Protein AF-A0A938X0M6-F1 (afdb_monomer_lite)

Sequence (120 aa):
MTSGDFQKNSKKIFGYAYTDPAMLPQREIFTHATTVYCYRLGTGAVKAKCTLATAKYGGTRGNSITIVVAANVDNEDAWDVSTVVDGVSAETQTVETAADLVSNDWVDFITTATLEATAG

pLDDT: mean 86.03, std 6.72, range [42.47, 93.19]

Radius of gyration: 16.83 Å; chains: 1; bounding box: 38×21×48 Å

InterPro domains:
  IPR035326 Phage tail sheath protein-like, beta-san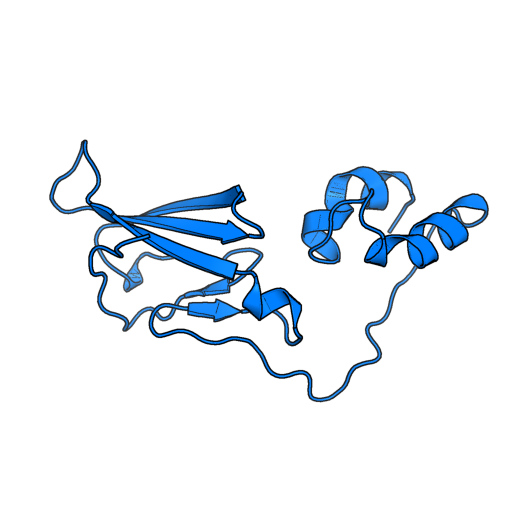dwich domain [PF17481] (47-120)

Structure (mmCIF, N/CA/C/O backbone):
data_AF-A0A938X0M6-F1
#
_entry.id   AF-A0A938X0M6-F1
#
loop_
_atom_site.group_PDB
_atom_site.id
_atom_site.type_symbol
_atom_site.label_atom_id
_atom_site.label_alt_id
_atom_site.label_comp_id
_atom_site.label_asym_id
_atom_site.label_entity_id
_atom_site.label_seq_id
_atom_site.pdbx_PDB_ins_code
_atom_site.Cartn_x
_atom_site.Cartn_y
_atom_site.Cartn_z
_atom_site.occupancy
_atom_site.B_iso_or_equiv
_atom_site.auth_seq_id
_atom_site.auth_comp_id
_atom_site.auth_asym_id
_atom_site.auth_atom_id
_atom_site.pdbx_PDB_model_num
ATOM 1 N N . MET A 1 1 ? 8.799 9.577 -15.514 1.00 80.94 1 MET A N 1
ATOM 2 C CA . MET A 1 1 ? 9.645 9.258 -14.339 1.00 80.94 1 MET A CA 1
ATOM 3 C C . MET A 1 1 ? 11.080 9.083 -14.801 1.00 80.94 1 MET A C 1
ATOM 5 O O . MET A 1 1 ? 11.280 8.573 -15.904 1.00 80.94 1 MET A O 1
ATOM 9 N N . THR A 1 2 ? 12.047 9.539 -14.007 1.00 86.12 2 THR A N 1
ATOM 10 C CA . THR A 1 2 ? 13.479 9.344 -14.290 1.00 86.12 2 THR A CA 1
ATOM 11 C C . THR A 1 2 ? 13.990 8.034 -13.684 1.00 86.12 2 THR A C 1
ATOM 13 O O . THR A 1 2 ? 13.311 7.423 -12.855 1.00 86.12 2 THR A O 1
ATOM 16 N N . SER A 1 3 ? 15.197 7.606 -14.060 1.00 81.94 3 SER A N 1
ATOM 17 C CA . SER A 1 3 ? 15.841 6.428 -13.459 1.00 81.94 3 SER A CA 1
ATOM 18 C C . SER A 1 3 ? 16.052 6.581 -11.945 1.00 81.94 3 SER A C 1
ATOM 20 O O . SER A 1 3 ? 15.847 5.628 -11.193 1.00 81.94 3 SER A O 1
ATOM 22 N N . GLY A 1 4 ? 16.384 7.791 -11.480 1.00 83.38 4 GLY A N 1
ATOM 23 C CA . GLY A 1 4 ? 16.518 8.104 -10.056 1.00 83.38 4 GLY A CA 1
ATOM 24 C C . GLY A 1 4 ? 15.191 8.002 -9.298 1.00 83.38 4 GLY A C 1
ATOM 25 O O . GLY A 1 4 ? 15.152 7.449 -8.196 1.00 83.38 4 GLY A O 1
ATOM 26 N N . ASP A 1 5 ? 14.094 8.465 -9.905 1.00 83.31 5 ASP A N 1
ATOM 27 C CA . ASP A 1 5 ? 12.753 8.316 -9.325 1.00 83.31 5 ASP A CA 1
ATOM 28 C C . ASP A 1 5 ? 12.347 6.849 -9.244 1.00 83.31 5 ASP A C 1
ATOM 30 O O . ASP A 1 5 ? 11.756 6.428 -8.253 1.00 83.31 5 ASP A O 1
ATOM 34 N N . PHE A 1 6 ? 12.673 6.066 -10.272 1.00 83.50 6 PHE A N 1
ATOM 35 C CA . PHE A 1 6 ? 12.358 4.647 -10.302 1.00 83.50 6 PHE A CA 1
ATOM 36 C C . PHE A 1 6 ? 13.093 3.884 -9.195 1.00 83.50 6 PHE A C 1
ATOM 38 O O . PHE A 1 6 ? 12.455 3.151 -8.446 1.00 83.50 6 PHE A O 1
ATOM 45 N N . GLN A 1 7 ? 14.393 4.116 -9.003 1.00 83.62 7 GLN A N 1
ATOM 46 C CA . GLN A 1 7 ? 15.156 3.448 -7.941 1.00 83.62 7 GLN A CA 1
ATOM 47 C C . GLN A 1 7 ? 14.615 3.745 -6.535 1.00 83.62 7 GLN A C 1
ATOM 49 O O . GLN A 1 7 ? 14.549 2.844 -5.701 1.00 83.62 7 GLN A O 1
ATOM 54 N N . LYS A 1 8 ? 14.201 4.991 -6.273 1.00 85.06 8 LYS A N 1
ATOM 55 C CA . LYS A 1 8 ? 13.739 5.419 -4.942 1.00 85.06 8 LYS A CA 1
ATOM 56 C C . LYS A 1 8 ? 12.263 5.121 -4.689 1.00 85.06 8 LYS A C 1
ATOM 58 O O . LYS A 1 8 ? 11.894 4.739 -3.584 1.00 85.06 8 LYS A O 1
ATOM 63 N N . ASN A 1 9 ? 11.422 5.281 -5.708 1.00 85.75 9 ASN A N 1
ATOM 64 C CA . ASN A 1 9 ? 9.967 5.264 -5.565 1.00 85.75 9 ASN A CA 1
ATOM 65 C C . ASN A 1 9 ? 9.302 4.050 -6.230 1.00 85.75 9 ASN A C 1
ATOM 67 O O . ASN A 1 9 ? 8.074 4.007 -6.284 1.00 85.75 9 ASN A O 1
ATOM 71 N N . SER A 1 10 ? 10.060 3.046 -6.701 1.00 84.44 10 SER A N 1
ATOM 72 C CA . SER A 1 10 ? 9.502 1.838 -7.339 1.00 84.44 10 SER A CA 1
ATOM 73 C C . SER A 1 10 ? 8.374 1.214 -6.515 1.00 84.44 10 SER A C 1
ATOM 75 O O . SER A 1 10 ? 7.303 0.935 -7.051 1.00 84.44 10 SER A O 1
ATOM 77 N N . LYS A 1 11 ? 8.568 1.074 -5.194 1.00 84.00 11 LYS A N 1
ATOM 78 C CA . LYS A 1 11 ? 7.566 0.456 -4.311 1.00 84.00 11 LYS A CA 1
ATOM 79 C C . LYS A 1 11 ? 6.273 1.267 -4.261 1.00 84.00 11 LYS A C 1
ATOM 81 O O . LYS A 1 11 ? 5.201 0.684 -4.311 1.00 84.00 11 LYS A O 1
ATOM 86 N N . LYS A 1 12 ? 6.371 2.596 -4.241 1.00 83.94 12 LYS A N 1
ATOM 87 C CA . LYS A 1 12 ? 5.212 3.498 -4.231 1.00 83.94 12 LYS A CA 1
ATOM 88 C C . LYS A 1 12 ? 4.493 3.547 -5.582 1.00 83.94 12 LYS A C 1
ATOM 90 O O . LYS A 1 12 ? 3.273 3.620 -5.624 1.00 83.94 12 LYS A O 1
ATOM 95 N N . ILE A 1 13 ? 5.236 3.509 -6.686 1.00 84.31 13 ILE A N 1
ATOM 96 C CA . ILE A 1 13 ? 4.672 3.676 -8.032 1.00 84.31 13 ILE A CA 1
ATOM 97 C C . ILE A 1 13 ? 4.096 2.362 -8.572 1.00 84.31 13 ILE A C 1
ATOM 99 O O . ILE A 1 13 ? 3.010 2.350 -9.149 1.00 84.31 13 ILE A O 1
ATOM 103 N N . PHE A 1 14 ? 4.828 1.260 -8.407 1.00 83.81 14 PHE A N 1
ATOM 104 C CA . PHE A 1 14 ? 4.494 -0.038 -8.996 1.00 83.81 14 PHE A CA 1
ATOM 105 C C . PHE A 1 14 ? 4.040 -1.079 -7.970 1.00 83.81 14 PHE A C 1
ATOM 107 O O . PHE A 1 14 ? 3.592 -2.156 -8.355 1.00 83.81 14 PHE A O 1
ATOM 114 N N . GLY A 1 15 ? 4.161 -0.792 -6.673 1.00 83.69 15 GLY A N 1
ATOM 115 C CA . GLY A 1 15 ? 3.869 -1.750 -5.607 1.00 83.69 15 GLY A CA 1
ATOM 116 C C . GLY A 1 15 ? 5.007 -2.737 -5.325 1.00 83.69 15 GLY A C 1
ATOM 117 O O . GLY A 1 15 ? 4.878 -3.543 -4.404 1.00 83.69 15 GLY A O 1
ATOM 118 N N . TYR A 1 16 ? 6.113 -2.677 -6.076 1.00 84.56 16 TYR A N 1
ATOM 119 C CA . TYR A 1 16 ? 7.240 -3.613 -6.002 1.00 84.56 16 TYR A CA 1
ATOM 120 C C . TYR A 1 16 ? 8.559 -2.907 -5.707 1.00 84.56 16 TYR A C 1
ATOM 122 O O . TYR A 1 16 ? 8.806 -1.789 -6.168 1.00 84.56 16 TYR A O 1
ATOM 130 N N . ALA A 1 17 ? 9.436 -3.579 -4.962 1.00 85.69 17 ALA A N 1
ATOM 131 C CA . ALA A 1 17 ? 10.801 -3.109 -4.779 1.00 85.69 17 ALA A CA 1
ATOM 132 C C . ALA A 1 17 ? 11.532 -3.048 -6.129 1.00 85.69 17 ALA A C 1
ATOM 134 O O . ALA A 1 17 ? 11.263 -3.838 -7.028 1.00 85.69 17 ALA A O 1
ATOM 135 N N . TYR A 1 18 ? 12.495 -2.137 -6.264 1.00 84.50 18 TYR A N 1
ATOM 136 C CA . TYR A 1 18 ? 13.287 -2.002 -7.491 1.00 84.50 18 TYR A CA 1
ATOM 137 C C . TYR A 1 18 ? 13.999 -3.313 -7.890 1.00 84.50 18 TYR A C 1
ATOM 139 O O . TYR A 1 18 ? 14.175 -3.620 -9.068 1.00 84.50 18 TYR A O 1
ATOM 147 N N . THR A 1 19 ? 14.403 -4.112 -6.903 1.00 85.62 19 THR A N 1
ATOM 148 C CA . THR A 1 19 ? 15.091 -5.393 -7.102 1.00 85.62 19 THR A CA 1
ATOM 149 C C . THR A 1 19 ? 14.153 -6.550 -7.445 1.00 85.62 19 THR A C 1
ATOM 151 O O . THR A 1 19 ? 14.645 -7.616 -7.813 1.00 85.62 19 THR A O 1
ATOM 154 N N . ASP A 1 20 ? 12.835 -6.353 -7.367 1.00 86.88 20 ASP A N 1
ATOM 155 C CA . ASP A 1 20 ? 11.842 -7.399 -7.604 1.00 86.88 20 ASP A CA 1
ATOM 156 C C . ASP A 1 20 ? 11.898 -7.913 -9.058 1.00 86.88 20 ASP A C 1
ATOM 158 O O . ASP A 1 20 ? 12.051 -7.105 -9.985 1.00 86.88 20 ASP A O 1
ATOM 162 N N . PRO A 1 21 ? 11.759 -9.231 -9.299 1.00 88.50 21 PRO A N 1
ATOM 163 C CA . PRO A 1 21 ? 11.688 -9.789 -10.649 1.00 88.50 21 PRO A CA 1
ATOM 164 C C . PRO A 1 21 ? 10.629 -9.129 -11.542 1.00 88.50 21 PRO A C 1
ATOM 166 O O . PRO A 1 21 ? 10.859 -8.974 -12.743 1.00 88.50 21 PRO A O 1
ATOM 169 N N . ALA A 1 22 ? 9.504 -8.678 -10.974 1.00 85.81 22 ALA A N 1
ATOM 170 C CA . ALA A 1 22 ? 8.447 -7.987 -11.713 1.00 85.81 22 ALA A CA 1
ATOM 171 C C . ALA A 1 22 ? 8.910 -6.652 -12.324 1.00 85.81 22 ALA A C 1
ATOM 173 O O . ALA A 1 22 ? 8.316 -6.193 -13.297 1.00 85.81 22 ALA A O 1
ATOM 174 N N . MET A 1 23 ? 9.967 -6.043 -11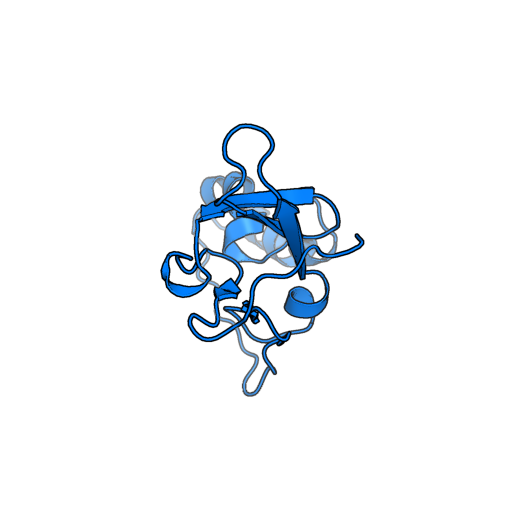.771 1.00 88.44 23 MET A N 1
ATOM 175 C CA . MET A 1 23 ? 10.534 -4.764 -12.211 1.00 88.44 23 MET A CA 1
ATOM 176 C C . MET A 1 23 ? 11.663 -4.910 -13.241 1.00 88.44 23 MET A C 1
ATOM 178 O O . MET A 1 23 ? 12.174 -3.899 -13.729 1.00 88.44 23 MET A O 1
ATOM 182 N N . LEU A 1 24 ? 12.057 -6.140 -13.601 1.00 89.12 24 LEU A N 1
ATOM 183 C CA . LEU A 1 24 ? 13.106 -6.393 -14.594 1.00 89.12 24 LEU A CA 1
ATOM 184 C C . LEU A 1 24 ? 12.864 -5.639 -15.920 1.00 89.12 24 LEU A C 1
ATOM 186 O O . LEU A 1 24 ? 13.783 -4.941 -16.346 1.00 89.12 24 LEU A O 1
ATOM 190 N N . PRO A 1 25 ? 11.664 -5.670 -16.539 1.00 88.50 25 PRO A N 1
ATOM 191 C CA . PRO A 1 25 ? 11.435 -4.968 -17.804 1.00 88.50 25 PRO A CA 1
ATOM 192 C C . PRO A 1 25 ? 11.673 -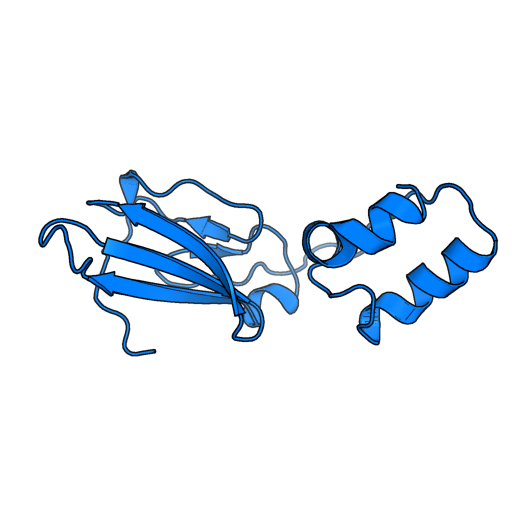3.457 -17.699 1.00 88.50 25 PRO A C 1
ATOM 194 O O . PRO A 1 25 ? 12.250 -2.849 -18.595 1.00 88.50 25 PRO A O 1
ATOM 197 N N . GLN A 1 26 ? 11.259 -2.840 -16.592 1.00 87.25 26 GLN A N 1
ATOM 198 C CA . GLN A 1 26 ? 11.433 -1.410 -16.357 1.00 87.25 26 GLN A CA 1
ATOM 199 C C . GLN A 1 26 ? 12.909 -1.064 -16.150 1.00 87.25 26 GLN A C 1
ATOM 201 O O . GLN A 1 26 ? 13.368 -0.059 -16.689 1.00 87.25 26 GLN A O 1
ATOM 206 N N . ARG A 1 27 ? 13.671 -1.903 -15.432 1.00 88.31 27 ARG A N 1
ATOM 207 C CA . ARG A 1 27 ? 15.126 -1.721 -15.281 1.00 88.31 27 ARG A CA 1
ATOM 208 C C . ARG A 1 27 ? 15.843 -1.750 -16.625 1.00 88.31 27 ARG A C 1
ATOM 210 O O . ARG A 1 27 ? 16.646 -0.859 -16.873 1.00 88.31 27 ARG A O 1
ATOM 217 N N . GLU A 1 28 ? 15.506 -2.708 -17.488 1.00 90.19 28 GLU A N 1
ATOM 218 C CA . GLU A 1 28 ? 16.107 -2.816 -18.824 1.00 90.19 28 GLU A CA 1
ATOM 219 C C . GLU A 1 28 ? 15.839 -1.572 -19.680 1.00 90.19 28 GLU A C 1
ATOM 221 O O . GLU A 1 28 ? 16.735 -1.072 -20.358 1.00 90.19 28 GLU A O 1
ATOM 226 N N . ILE A 1 29 ? 14.630 -1.003 -19.603 1.00 88.25 29 ILE A N 1
ATOM 227 C CA . ILE A 1 29 ? 14.300 0.240 -20.318 1.00 88.25 29 ILE A CA 1
ATOM 228 C C . ILE A 1 29 ? 15.186 1.399 -19.830 1.00 88.25 29 ILE A C 1
ATOM 230 O O . ILE A 1 29 ? 15.714 2.164 -20.641 1.00 88.25 29 ILE A O 1
ATOM 234 N N . PHE A 1 30 ? 15.387 1.527 -18.516 1.00 87.56 30 PHE A N 1
ATOM 235 C CA . PHE A 1 30 ? 16.207 2.594 -17.932 1.00 87.56 30 PHE A CA 1
ATOM 236 C C . PHE A 1 30 ? 17.718 2.440 -18.161 1.00 87.56 30 PHE A C 1
ATOM 238 O O . PHE A 1 30 ? 18.454 3.385 -17.881 1.00 87.56 30 PHE A O 1
ATOM 245 N N . THR A 1 31 ? 18.191 1.318 -18.713 1.00 86.69 31 THR A N 1
ATOM 246 C CA . THR A 1 31 ? 19.593 1.170 -19.148 1.00 86.69 31 THR A CA 1
ATOM 247 C C . THR A 1 31 ? 19.947 2.166 -20.258 1.00 86.69 31 THR A C 1
ATOM 249 O O . THR A 1 31 ? 21.076 2.651 -20.320 1.00 86.69 31 THR A O 1
ATOM 252 N N . HIS A 1 32 ? 18.979 2.517 -21.112 1.00 88.25 32 HIS A N 1
ATOM 253 C CA . HIS A 1 32 ? 19.185 3.448 -22.229 1.00 88.25 32 HIS A CA 1
ATOM 254 C C . HIS A 1 32 ? 18.242 4.659 -22.219 1.00 88.25 32 HIS A C 1
ATOM 256 O O . HIS A 1 32 ? 18.550 5.672 -22.846 1.00 88.25 32 HIS A O 1
ATOM 262 N N . ALA A 1 33 ? 17.111 4.594 -21.513 1.00 87.25 33 ALA A N 1
ATOM 263 C CA . ALA A 1 33 ? 16.167 5.703 -21.416 1.00 87.25 33 ALA A CA 1
ATOM 264 C C . ALA A 1 33 ? 16.451 6.599 -20.199 1.00 87.25 33 ALA A C 1
ATOM 266 O O . ALA A 1 33 ? 16.618 6.122 -19.080 1.00 87.25 33 ALA A O 1
ATOM 267 N N . THR A 1 34 ? 16.417 7.919 -20.393 1.00 83.69 34 THR A N 1
ATOM 268 C CA . THR A 1 34 ? 16.514 8.896 -19.289 1.00 83.69 34 THR A CA 1
ATOM 269 C C . THR A 1 34 ? 15.163 9.132 -18.611 1.00 83.69 34 THR A C 1
ATOM 271 O O . THR A 1 34 ? 15.085 9.245 -17.387 1.00 83.69 34 THR A O 1
ATOM 274 N N . THR A 1 35 ? 14.091 9.165 -19.406 1.00 86.81 35 THR A N 1
ATOM 275 C CA . THR A 1 35 ? 12.722 9.412 -18.944 1.00 86.81 35 THR A CA 1
ATOM 276 C C . THR A 1 35 ? 11.780 8.415 -19.594 1.00 86.81 35 THR A C 1
ATOM 278 O O . THR A 1 35 ? 11.756 8.284 -20.815 1.00 86.81 35 THR A O 1
ATOM 281 N N . VAL A 1 36 ? 10.970 7.748 -18.774 1.00 85.62 36 VAL A N 1
ATOM 282 C CA . VAL A 1 36 ? 9.960 6.789 -19.232 1.00 85.62 36 VAL A CA 1
ATOM 283 C C . VAL A 1 36 ? 8.581 7.240 -18.762 1.00 85.62 36 VAL A C 1
ATOM 285 O O . VAL A 1 36 ? 8.403 7.670 -17.614 1.00 85.62 36 VAL A O 1
ATOM 288 N N . TYR A 1 37 ? 7.600 7.136 -19.656 1.00 86.31 37 TYR A N 1
ATOM 289 C CA . TYR A 1 37 ? 6.184 7.326 -19.360 1.00 86.31 37 TYR A CA 1
ATOM 290 C C . TYR A 1 37 ? 5.496 5.965 -19.424 1.00 86.31 37 TYR A C 1
ATOM 292 O O . TYR A 1 37 ? 5.272 5.419 -20.501 1.00 86.31 37 TYR A O 1
ATOM 300 N N . CYS A 1 38 ? 5.204 5.394 -18.257 1.00 83.75 38 CYS A N 1
ATOM 301 C CA . CYS A 1 38 ? 4.533 4.103 -18.163 1.00 83.75 38 CYS A CA 1
ATOM 302 C C . CYS A 1 38 ? 3.018 4.298 -18.184 1.00 83.75 38 CYS A C 1
ATOM 304 O O . CYS A 1 38 ? 2.484 5.098 -17.416 1.00 83.75 38 CYS A O 1
ATOM 306 N N . TYR A 1 39 ? 2.330 3.514 -19.009 1.00 83.75 39 TYR A N 1
ATOM 307 C CA . TYR A 1 39 ? 0.876 3.430 -19.011 1.00 83.75 39 TYR A CA 1
ATOM 308 C C . TYR A 1 39 ? 0.436 2.011 -18.658 1.00 83.75 39 TYR A C 1
ATOM 310 O O . TYR A 1 39 ? 0.946 1.031 -19.202 1.00 83.75 39 TYR A O 1
ATOM 318 N N . ARG A 1 40 ? -0.514 1.890 -17.728 1.00 82.06 40 ARG A N 1
ATOM 319 C CA . ARG A 1 40 ? -1.048 0.597 -17.300 1.00 82.06 40 ARG A CA 1
ATOM 320 C C . ARG A 1 40 ? -2.167 0.162 -18.246 1.00 82.06 40 ARG A C 1
ATOM 322 O O . ARG A 1 40 ? -3.272 0.678 -18.165 1.00 82.06 40 ARG A O 1
ATOM 329 N N . LEU A 1 41 ? -1.888 -0.829 -19.093 1.00 80.50 41 LEU A N 1
ATOM 330 C CA . LEU A 1 41 ? -2.799 -1.314 -20.145 1.00 80.50 41 LEU A CA 1
ATOM 331 C C . LEU A 1 41 ? -3.950 -2.223 -19.654 1.00 80.50 41 LEU A C 1
ATOM 333 O O . LEU A 1 41 ? -4.756 -2.677 -20.459 1.00 80.50 41 LEU A O 1
ATOM 337 N N . GLY A 1 42 ? -4.044 -2.517 -18.354 1.00 69.44 42 GLY A N 1
ATOM 338 C CA . GLY A 1 42 ? -5.070 -3.413 -17.813 1.00 69.44 42 GLY A CA 1
ATOM 339 C C . GLY A 1 42 ? -6.402 -2.701 -17.573 1.00 69.44 42 GLY A C 1
ATOM 340 O O . GLY A 1 42 ? -6.519 -1.940 -16.614 1.00 69.44 42 GLY A O 1
ATOM 341 N N . THR A 1 43 ? -7.414 -2.982 -18.393 1.00 64.69 43 THR A N 1
ATOM 342 C CA . THR A 1 43 ? -8.806 -2.586 -18.135 1.00 64.69 43 THR A CA 1
ATOM 343 C C . THR A 1 43 ? -9.511 -3.660 -17.297 1.00 64.69 43 THR A C 1
ATOM 345 O O . THR A 1 43 ? -9.302 -4.853 -17.490 1.00 64.69 43 THR A O 1
ATOM 348 N N . GLY A 1 44 ? -10.318 -3.251 -16.311 1.00 68.12 44 GLY A N 1
ATOM 349 C CA . GLY A 1 44 ? -11.142 -4.176 -15.514 1.00 68.12 44 GLY A CA 1
ATOM 350 C C . GLY A 1 44 ? -10.433 -4.923 -14.376 1.00 68.12 44 GLY A C 1
ATOM 351 O O . GLY A 1 44 ? -10.990 -5.877 -13.839 1.00 68.12 44 GLY A O 1
ATOM 352 N N . ALA A 1 45 ? -9.225 -4.513 -13.975 1.00 79.25 45 ALA A N 1
ATOM 353 C CA . ALA A 1 45 ? -8.551 -5.122 -12.829 1.00 79.25 45 ALA A CA 1
ATOM 354 C C . ALA A 1 45 ? -9.358 -4.903 -11.534 1.00 79.25 45 ALA A C 1
ATOM 356 O O . ALA A 1 45 ? -9.618 -3.765 -11.137 1.00 79.25 45 ALA A O 1
ATOM 357 N N . VAL A 1 46 ? -9.720 -5.997 -10.861 1.00 87.00 46 VAL A N 1
ATOM 358 C CA . VAL A 1 46 ? -10.493 -5.965 -9.613 1.00 87.00 46 VAL A CA 1
ATOM 359 C C . VAL A 1 46 ? -9.616 -5.449 -8.472 1.00 87.00 46 VAL A C 1
ATOM 361 O O . VAL A 1 46 ? -8.458 -5.850 -8.335 1.00 87.00 46 VAL A O 1
ATOM 364 N N . LYS A 1 47 ? -10.156 -4.529 -7.669 1.00 89.38 47 LYS A N 1
ATOM 365 C CA . LYS A 1 47 ? -9.525 -4.055 -6.433 1.00 89.38 47 LYS A CA 1
ATOM 366 C C . LYS A 1 47 ? -9.736 -5.090 -5.333 1.00 89.38 47 LYS A C 1
ATOM 368 O O . LYS A 1 47 ? -10.864 -5.531 -5.127 1.00 89.38 47 LYS A O 1
ATOM 373 N N . ALA A 1 48 ? -8.669 -5.451 -4.627 1.00 89.38 48 ALA A N 1
ATOM 374 C CA . ALA A 1 48 ? -8.797 -6.244 -3.411 1.00 89.38 48 ALA A CA 1
ATOM 375 C C . ALA A 1 48 ? -9.606 -5.452 -2.374 1.00 89.38 48 ALA A C 1
ATOM 377 O O . ALA A 1 48 ? -9.453 -4.235 -2.267 1.00 89.38 48 ALA A O 1
ATOM 378 N N . LYS A 1 49 ? -10.480 -6.128 -1.635 1.00 90.19 49 LYS A N 1
ATOM 379 C CA . LYS A 1 49 ? -11.334 -5.511 -0.621 1.00 90.19 49 LYS A CA 1
ATOM 380 C C . LYS A 1 49 ? -11.376 -6.407 0.608 1.00 90.19 49 LYS A C 1
ATOM 382 O O . LYS A 1 49 ? -11.574 -7.611 0.475 1.00 90.19 49 LYS A O 1
ATOM 387 N N . CYS A 1 50 ? -11.238 -5.804 1.779 1.00 87.31 50 CYS A N 1
ATOM 388 C CA . CYS A 1 50 ? -11.570 -6.409 3.060 1.00 87.31 50 CYS A CA 1
ATOM 389 C C . CYS A 1 50 ? -12.700 -5.614 3.735 1.00 87.31 50 CYS A C 1
ATOM 391 O O . CYS A 1 50 ? -13.267 -4.681 3.159 1.00 87.31 50 CYS A O 1
ATOM 393 N N . THR A 1 51 ? -13.061 -6.010 4.951 1.00 87.50 51 THR A N 1
ATOM 394 C CA . THR A 1 51 ? -14.061 -5.324 5.782 1.00 87.50 51 THR A CA 1
ATOM 395 C C . THR A 1 51 ? -13.631 -3.917 6.193 1.00 87.50 51 T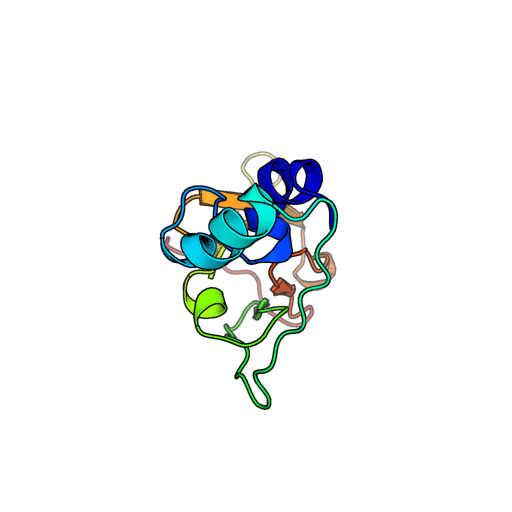HR A C 1
ATOM 397 O O . THR A 1 51 ? -14.490 -3.052 6.326 1.00 87.50 51 THR A O 1
ATOM 400 N N . LEU A 1 52 ? -12.325 -3.679 6.348 1.00 86.94 52 LEU A N 1
ATOM 401 C CA . LEU A 1 52 ? -11.771 -2.412 6.839 1.00 86.94 52 LEU A CA 1
ATOM 402 C C . LEU A 1 52 ? -11.329 -1.459 5.719 1.00 86.94 52 LEU A C 1
ATOM 404 O O . LEU A 1 52 ? -11.325 -0.245 5.905 1.00 86.94 52 LEU A O 1
ATOM 408 N N . ALA A 1 53 ? -10.933 -1.984 4.558 1.00 90.81 53 ALA A N 1
ATOM 409 C CA . ALA A 1 53 ? -10.326 -1.183 3.503 1.00 90.81 53 ALA A CA 1
ATOM 410 C C . ALA A 1 53 ? -10.473 -1.807 2.107 1.00 90.81 53 ALA A C 1
ATOM 412 O O . ALA A 1 53 ? -10.671 -3.011 1.937 1.00 90.81 53 ALA A O 1
ATOM 413 N N . THR A 1 54 ? -10.341 -0.973 1.080 1.00 92.44 54 THR A N 1
ATOM 414 C CA . THR A 1 54 ? -10.256 -1.386 -0.327 1.00 92.44 54 THR A CA 1
ATOM 415 C C . THR A 1 54 ? -8.911 -0.951 -0.897 1.00 92.44 54 THR A C 1
ATOM 417 O O . THR A 1 54 ? -8.479 0.171 -0.672 1.00 92.44 54 THR A O 1
ATOM 420 N N . ALA A 1 55 ? -8.234 -1.804 -1.662 1.00 91.69 55 ALA A N 1
ATOM 421 C CA . ALA A 1 55 ? -6.985 -1.440 -2.321 1.00 91.69 55 ALA A CA 1
ATOM 422 C C . ALA A 1 55 ? -7.193 -0.269 -3.295 1.00 91.69 55 ALA A C 1
ATOM 424 O O . ALA A 1 55 ? -8.135 -0.260 -4.096 1.00 91.69 55 ALA A O 1
ATOM 425 N N . LYS A 1 56 ? -6.271 0.696 -3.281 1.00 90.06 56 LYS A N 1
ATOM 426 C CA . LYS A 1 56 ? -6.357 1.916 -4.099 1.00 90.06 56 LYS A CA 1
ATOM 427 C C . LYS A 1 56 ? -6.357 1.605 -5.593 1.00 90.06 56 LYS A C 1
ATOM 429 O O . LYS A 1 56 ? -7.129 2.176 -6.369 1.00 90.06 56 LYS A O 1
ATOM 434 N N . TYR A 1 57 ? -5.542 0.631 -5.988 1.00 87.69 57 TYR A N 1
ATOM 435 C CA . TYR A 1 57 ? -5.378 0.198 -7.370 1.00 87.69 57 TYR A CA 1
ATOM 436 C C . TYR A 1 57 ? -5.831 -1.252 -7.556 1.00 87.69 57 TYR A C 1
ATOM 438 O O . TYR A 1 57 ? -5.592 -2.109 -6.709 1.00 87.69 57 TYR A O 1
ATOM 446 N N . GLY A 1 58 ? -6.466 -1.538 -8.697 1.00 85.50 58 GLY A N 1
ATOM 447 C CA . GLY A 1 58 ? -6.850 -2.903 -9.061 1.00 85.50 58 GLY A CA 1
ATOM 448 C C . GLY A 1 58 ? -5.638 -3.797 -9.320 1.00 85.50 58 GLY A C 1
ATOM 449 O O . GLY A 1 58 ? -4.555 -3.297 -9.632 1.00 85.50 58 GLY A O 1
ATOM 450 N N . GLY A 1 59 ? -5.814 -5.114 -9.255 1.00 84.62 59 GLY A N 1
ATOM 451 C CA . GLY A 1 59 ? -4.796 -6.117 -9.587 1.00 84.62 59 GLY A CA 1
ATOM 452 C C . GLY A 1 59 ? -4.405 -7.012 -8.413 1.00 84.62 59 GLY A C 1
ATOM 453 O O . GLY A 1 59 ? -4.765 -6.766 -7.267 1.00 84.62 59 GLY A O 1
ATOM 454 N N . THR A 1 60 ? -3.623 -8.050 -8.710 1.00 85.62 60 THR A N 1
ATOM 455 C CA . THR A 1 60 ? -3.221 -9.091 -7.747 1.00 85.62 60 THR A CA 1
ATOM 456 C C . THR A 1 60 ? -2.417 -8.553 -6.572 1.00 85.62 60 THR A C 1
ATOM 458 O O . THR A 1 60 ? -2.450 -9.135 -5.493 1.00 85.62 60 THR A O 1
ATOM 461 N N . ARG A 1 61 ? -1.730 -7.420 -6.754 1.00 85.25 61 ARG A N 1
ATOM 462 C CA . ARG A 1 61 ? -0.898 -6.820 -5.713 1.00 85.25 61 ARG A CA 1
ATOM 463 C C . ARG A 1 61 ? -1.687 -6.384 -4.479 1.00 85.25 61 ARG A C 1
ATOM 465 O O . ARG A 1 61 ? -1.148 -6.430 -3.380 1.00 85.25 61 ARG A O 1
ATOM 472 N N . GLY A 1 62 ? -2.961 -6.030 -4.652 1.00 83.00 62 GLY A N 1
ATOM 473 C CA . GLY A 1 62 ? -3.845 -5.719 -3.531 1.00 83.00 62 GLY A CA 1
ATOM 474 C C . GLY A 1 62 ? -4.028 -6.891 -2.561 1.00 83.00 62 GLY A C 1
ATOM 475 O O . GLY A 1 62 ? -4.283 -6.659 -1.389 1.00 83.00 62 GLY A O 1
ATOM 476 N N . ASN A 1 63 ? -3.839 -8.135 -3.016 1.00 86.38 63 ASN A N 1
ATOM 477 C CA . ASN A 1 63 ? -3.991 -9.333 -2.181 1.00 86.38 63 ASN A CA 1
ATOM 478 C C . ASN A 1 63 ? -2.821 -9.537 -1.205 1.00 86.38 63 ASN A C 1
ATOM 480 O O . ASN A 1 63 ? -2.947 -10.309 -0.264 1.00 86.38 63 ASN A O 1
ATOM 484 N N . SER A 1 64 ? -1.686 -8.870 -1.434 1.00 88.12 64 SER A N 1
ATOM 485 C CA . SER A 1 64 ? -0.533 -8.882 -0.523 1.00 88.12 64 SER A CA 1
ATOM 486 C C . SER A 1 64 ? -0.646 -7.834 0.589 1.00 88.12 64 SER A C 1
ATOM 488 O O . SER A 1 64 ? 0.274 -7.703 1.398 1.00 88.12 64 SER A O 1
ATOM 490 N N . ILE A 1 65 ? -1.724 -7.043 0.594 1.00 90.75 65 ILE A N 1
ATOM 491 C CA . ILE A 1 65 ? -1.968 -6.003 1.589 1.00 90.75 65 ILE A CA 1
ATOM 492 C C . ILE A 1 65 ? -2.773 -6.610 2.735 1.00 90.75 65 ILE A C 1
ATOM 494 O O . ILE A 1 65 ? -3.830 -7.198 2.516 1.00 90.75 65 ILE A O 1
ATOM 498 N N . THR A 1 66 ? -2.283 -6.436 3.955 1.00 90.94 66 THR A N 1
ATOM 499 C CA . THR A 1 66 ? -2.961 -6.837 5.190 1.00 90.94 66 THR A CA 1
ATOM 500 C C . THR A 1 66 ? -3.147 -5.608 6.067 1.00 90.94 66 THR A C 1
ATOM 502 O O . THR A 1 66 ? -2.221 -4.814 6.218 1.00 90.94 66 THR A O 1
ATOM 505 N N . ILE A 1 67 ? -4.341 -5.438 6.628 1.00 91.06 67 ILE A N 1
ATOM 506 C CA . ILE A 1 67 ? -4.607 -4.406 7.632 1.00 91.06 67 ILE A CA 1
ATOM 507 C C . ILE A 1 67 ? -4.548 -5.078 8.995 1.00 91.06 67 ILE A C 1
ATOM 509 O O . ILE A 1 67 ? -5.271 -6.043 9.229 1.00 91.06 67 ILE A O 1
ATOM 513 N N . VAL A 1 68 ? -3.673 -4.584 9.863 1.00 90.69 68 VAL A N 1
ATOM 514 C CA . VAL A 1 68 ? -3.512 -5.063 11.235 1.00 90.69 68 VAL A CA 1
ATOM 515 C C . VAL A 1 68 ? -4.007 -3.970 12.163 1.00 90.69 68 VAL A C 1
ATOM 517 O O . VAL A 1 68 ? -3.501 -2.853 12.112 1.00 90.69 68 VAL A O 1
ATOM 520 N N . VAL A 1 69 ? -4.994 -4.289 12.989 1.00 90.88 69 VAL A N 1
ATOM 521 C CA . VAL A 1 69 ? -5.539 -3.377 13.997 1.00 90.88 69 VAL A CA 1
ATOM 522 C C . VAL A 1 69 ? -5.121 -3.882 15.371 1.00 90.88 69 VAL A C 1
ATOM 524 O O . VAL A 1 69 ? -5.453 -5.012 15.735 1.00 90.88 69 VAL A O 1
ATOM 527 N N . ALA A 1 70 ? -4.401 -3.057 16.123 1.00 89.88 70 ALA A N 1
ATOM 528 C CA . ALA A 1 70 ? -4.015 -3.319 17.506 1.00 89.88 70 ALA A CA 1
ATOM 529 C C . ALA A 1 70 ? -4.553 -2.210 18.417 1.00 89.88 70 ALA A C 1
ATOM 531 O O . ALA A 1 70 ? -4.693 -1.071 17.982 1.00 89.88 70 ALA A O 1
ATOM 532 N N . ALA A 1 71 ? -4.867 -2.536 19.671 1.00 88.62 71 ALA A N 1
ATOM 533 C CA . ALA A 1 71 ? -5.154 -1.510 20.670 1.00 88.62 71 ALA A CA 1
ATOM 534 C C . ALA A 1 71 ? -3.863 -0.738 20.978 1.00 88.62 71 ALA A C 1
ATOM 536 O O . ALA A 1 71 ? -2.799 -1.354 21.117 1.00 88.62 71 ALA A O 1
ATOM 537 N N . ASN A 1 72 ? -3.950 0.588 21.054 1.00 89.06 72 ASN A N 1
ATOM 538 C CA . ASN A 1 72 ? -2.798 1.419 21.366 1.00 89.06 72 ASN A CA 1
ATOM 539 C C . ASN A 1 72 ? -2.402 1.231 22.844 1.00 89.06 72 ASN A C 1
ATOM 541 O O . ASN A 1 72 ? -3.250 1.097 23.724 1.00 89.06 72 ASN A O 1
ATOM 545 N N . VAL A 1 73 ? -1.096 1.173 23.117 1.00 84.69 73 VAL A N 1
ATOM 546 C CA . VAL A 1 73 ? -0.566 0.909 24.469 1.00 84.69 73 VAL A CA 1
ATOM 547 C C . VAL A 1 73 ? -0.530 2.147 25.367 1.00 84.69 73 VAL A C 1
ATOM 549 O O . VAL A 1 73 ? -0.485 2.004 26.587 1.00 84.69 73 VAL A O 1
ATOM 552 N N . ASP A 1 74 ? -0.543 3.341 24.773 1.00 83.94 74 ASP A N 1
ATOM 553 C CA . ASP A 1 74 ? -0.462 4.622 25.477 1.00 83.94 74 ASP A CA 1
ATOM 554 C C . ASP A 1 74 ? -1.849 5.263 25.669 1.00 83.94 74 ASP A C 1
ATOM 556 O O . ASP A 1 74 ? -2.046 6.034 26.610 1.00 83.94 74 ASP A O 1
ATOM 560 N N . ASN A 1 75 ? -2.814 4.945 24.797 1.00 84.56 75 ASN A N 1
ATOM 561 C CA . ASN A 1 75 ? -4.195 5.417 24.867 1.00 84.56 75 ASN A CA 1
ATOM 562 C C . ASN A 1 75 ? -5.187 4.260 24.651 1.00 84.56 75 ASN A C 1
ATOM 564 O O . ASN A 1 75 ? -5.339 3.774 23.533 1.00 84.56 75 ASN A O 1
ATOM 568 N N . GLU A 1 76 ? -5.892 3.861 25.713 1.00 81.12 76 GLU A N 1
ATOM 569 C CA . GLU A 1 76 ? -6.853 2.744 25.700 1.00 81.12 76 GLU A CA 1
ATOM 570 C C . GLU A 1 76 ? -8.061 2.978 24.774 1.00 81.12 76 GLU A C 1
ATOM 572 O O . GLU A 1 76 ? -8.681 2.012 24.328 1.00 81.12 76 GLU A O 1
ATOM 577 N N . ASP A 1 77 ? -8.367 4.238 24.445 1.00 86.25 77 ASP A N 1
ATOM 578 C CA . ASP A 1 77 ? -9.457 4.611 23.536 1.00 86.25 77 ASP A CA 1
ATOM 579 C C . ASP A 1 77 ? -9.012 4.665 22.058 1.00 86.25 77 ASP A C 1
ATOM 581 O O . ASP A 1 77 ? -9.834 4.892 21.166 1.00 86.25 77 ASP A O 1
ATOM 585 N N . ALA A 1 78 ? -7.720 4.448 21.774 1.00 89.56 78 ALA A N 1
ATOM 586 C CA . ALA A 1 78 ? -7.150 4.521 20.432 1.00 89.56 78 ALA A CA 1
ATOM 587 C C . ALA A 1 78 ? -6.693 3.160 19.882 1.00 89.56 78 ALA A C 1
ATOM 589 O O . ALA A 1 78 ? -6.328 2.225 20.596 1.00 89.56 78 ALA A O 1
ATOM 590 N N . TRP A 1 79 ? -6.657 3.084 18.556 1.00 90.69 79 TRP A N 1
ATOM 591 C CA . TRP A 1 79 ? -6.279 1.919 17.771 1.00 90.69 79 TRP A CA 1
ATOM 592 C C . TRP A 1 79 ? -5.115 2.252 16.850 1.00 90.69 79 TRP A C 1
ATOM 594 O O . TRP A 1 79 ? -5.156 3.234 16.109 1.00 90.69 79 TRP A O 1
ATOM 604 N N . ASP A 1 80 ? -4.116 1.380 16.829 1.00 91.81 80 ASP A N 1
ATOM 605 C CA . ASP A 1 80 ? -3.034 1.406 15.857 1.00 91.81 80 ASP A CA 1
ATOM 606 C C . ASP A 1 80 ? -3.409 0.543 14.651 1.00 91.81 80 ASP A C 1
ATOM 608 O O . ASP A 1 80 ? -3.381 -0.692 14.687 1.00 91.81 80 ASP A O 1
ATOM 612 N N . VAL A 1 81 ? -3.755 1.209 13.553 1.00 91.62 81 VAL A N 1
ATOM 613 C CA . VAL A 1 81 ? -4.113 0.584 12.281 1.00 91.62 81 VAL A CA 1
ATOM 614 C C . VAL A 1 81 ? -2.898 0.610 11.361 1.00 91.62 81 VAL A C 1
ATOM 616 O O . VAL A 1 81 ? -2.503 1.649 10.833 1.00 91.62 81 VAL A O 1
ATOM 619 N N . SER A 1 82 ? -2.290 -0.554 11.157 1.00 92.38 82 SER A N 1
ATOM 620 C CA . SER A 1 82 ? -1.111 -0.740 10.314 1.00 92.38 82 SER A CA 1
ATOM 621 C C . SER A 1 82 ? -1.474 -1.351 8.964 1.00 92.38 82 SER A C 1
ATOM 623 O O . SER A 1 82 ? -2.077 -2.420 8.884 1.00 92.38 82 SER A O 1
ATOM 625 N N . THR A 1 83 ? -1.051 -0.700 7.884 1.00 92.44 83 THR A N 1
ATOM 626 C CA . THR A 1 83 ? -1.098 -1.250 6.526 1.00 92.44 83 THR A CA 1
ATOM 627 C C . THR A 1 83 ? 0.201 -1.993 6.248 1.00 92.44 83 THR A C 1
ATOM 629 O O . THR A 1 83 ? 1.258 -1.387 6.071 1.00 92.44 83 THR A O 1
ATOM 632 N N . VAL A 1 84 ? 0.131 -3.316 6.183 1.00 90.56 84 VAL A N 1
ATOM 633 C CA . VAL A 1 84 ? 1.270 -4.208 5.953 1.00 90.56 84 VAL A CA 1
ATOM 634 C C . VAL A 1 84 ? 1.260 -4.683 4.502 1.00 90.56 84 VAL A C 1
ATOM 636 O O . VAL A 1 84 ? 0.242 -5.155 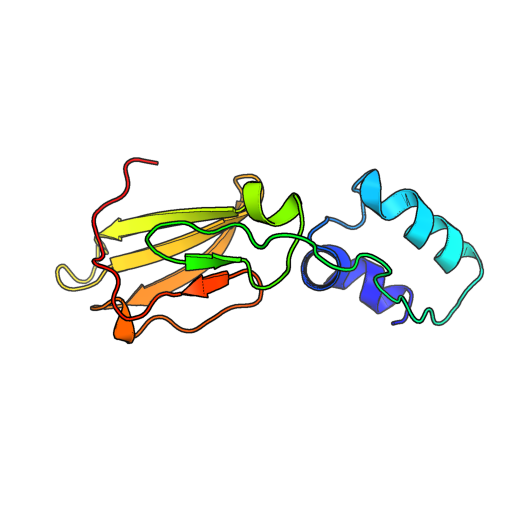4.002 1.00 90.56 84 VAL A O 1
ATOM 639 N N . VA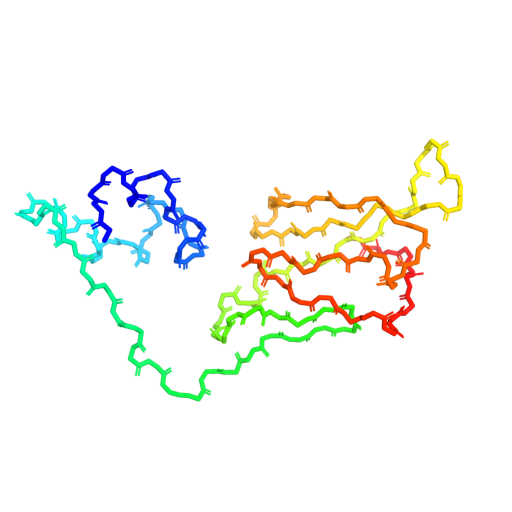L A 1 85 ? 2.399 -4.578 3.817 1.00 89.06 85 VAL A N 1
ATOM 640 C CA . VAL A 1 85 ? 2.571 -5.027 2.426 1.00 89.06 85 VAL A CA 1
ATOM 641 C C . VAL A 1 85 ? 3.777 -5.955 2.356 1.00 89.06 85 VAL A C 1
ATOM 643 O O . VAL A 1 85 ? 4.892 -5.532 2.665 1.00 89.06 85 VAL A O 1
ATOM 646 N N . ASP A 1 86 ? 3.556 -7.206 1.943 1.00 84.81 86 ASP A N 1
ATOM 647 C CA . ASP A 1 86 ? 4.555 -8.292 1.988 1.00 84.81 86 ASP A CA 1
ATOM 648 C C . ASP A 1 86 ? 5.182 -8.489 3.377 1.00 84.81 86 ASP A C 1
ATOM 650 O O . ASP A 1 86 ? 6.395 -8.629 3.519 1.00 84.81 86 ASP A O 1
ATOM 654 N N . GLY A 1 87 ? 4.361 -8.439 4.427 1.00 83.81 87 GLY A N 1
ATOM 655 C CA . GLY A 1 87 ? 4.831 -8.621 5.804 1.00 83.81 87 GLY A CA 1
ATOM 656 C C . GLY A 1 87 ? 5.627 -7.440 6.374 1.00 83.81 87 GLY A C 1
ATOM 657 O O . GLY A 1 87 ? 6.075 -7.508 7.514 1.00 83.81 87 GLY A O 1
ATOM 658 N N . VAL A 1 88 ? 5.787 -6.344 5.625 1.00 85.69 88 VAL A N 1
ATOM 659 C CA . VAL A 1 88 ? 6.452 -5.123 6.100 1.00 85.69 88 VAL A CA 1
ATOM 660 C C . VAL A 1 88 ? 5.420 -4.017 6.289 1.00 85.69 88 VAL A C 1
ATOM 662 O O . VAL A 1 88 ? 4.675 -3.713 5.353 1.00 85.69 88 VAL A O 1
ATOM 665 N N . SER A 1 89 ? 5.393 -3.393 7.472 1.00 88.44 89 SER A N 1
ATOM 666 C CA . SER A 1 89 ? 4.555 -2.212 7.713 1.00 88.44 89 SER A CA 1
ATOM 667 C C . SER A 1 89 ? 4.937 -1.101 6.735 1.00 88.44 89 SER A C 1
ATOM 669 O O . SER A 1 89 ? 6.096 -0.686 6.660 1.00 88.44 89 SER A O 1
ATOM 671 N N . ALA A 1 90 ? 3.972 -0.683 5.921 1.00 88.69 90 ALA A N 1
ATOM 672 C CA . ALA A 1 90 ? 4.124 0.416 4.981 1.00 88.69 90 ALA A CA 1
ATOM 673 C C . ALA A 1 90 ? 3.713 1.747 5.616 1.00 88.69 90 ALA A C 1
ATOM 675 O O . ALA A 1 90 ? 4.329 2.769 5.326 1.00 88.69 90 ALA A O 1
ATOM 676 N N . GLU A 1 91 ? 2.686 1.726 6.464 1.00 91.88 91 GLU A N 1
ATOM 677 C CA . GLU A 1 91 ? 2.194 2.885 7.201 1.00 91.88 91 GLU A CA 1
ATOM 678 C C . GLU A 1 91 ? 1.396 2.417 8.423 1.00 91.88 91 GLU A C 1
ATOM 680 O O . GLU A 1 91 ? 0.708 1.398 8.351 1.00 91.88 91 GLU A O 1
ATOM 685 N N . THR A 1 92 ? 1.451 3.184 9.509 1.00 91.94 92 THR A N 1
ATOM 686 C CA . THR A 1 92 ? 0.633 2.990 10.709 1.00 91.94 92 THR A CA 1
ATOM 687 C C . THR A 1 92 ? -0.053 4.307 11.056 1.00 91.94 92 THR A C 1
ATOM 689 O O . THR A 1 92 ? 0.595 5.354 11.046 1.00 91.94 92 THR A O 1
ATOM 692 N N . GLN A 1 93 ? -1.351 4.253 11.344 1.00 92.62 93 GLN A N 1
ATOM 693 C CA . GLN A 1 93 ? -2.151 5.391 11.793 1.00 92.62 93 GLN A CA 1
ATOM 694 C C . GLN A 1 93 ? -2.769 5.062 13.150 1.00 92.62 93 GLN A C 1
ATOM 696 O O . GLN A 1 93 ? -3.340 3.986 13.314 1.00 92.62 93 GLN A O 1
ATOM 701 N N . THR A 1 94 ? -2.665 5.990 14.096 1.00 92.31 94 THR A N 1
ATOM 702 C CA . THR A 1 94 ? -3.302 5.879 15.412 1.00 92.31 94 THR A CA 1
ATOM 703 C C . THR A 1 94 ? -4.586 6.699 15.403 1.00 92.31 94 THR A C 1
ATOM 705 O O . THR A 1 94 ? -4.537 7.907 15.167 1.00 92.31 94 THR A O 1
ATOM 708 N N . VAL A 1 95 ? -5.727 6.046 15.617 1.00 91.75 95 VAL A N 1
ATOM 709 C CA . VAL A 1 95 ? -7.067 6.646 15.506 1.00 91.75 95 VAL A CA 1
ATOM 710 C C . VAL A 1 95 ? -8.002 6.126 16.592 1.00 91.75 95 VAL A C 1
ATOM 712 O O . VAL A 1 95 ? -7.904 4.970 16.984 1.00 91.75 95 VAL A O 1
ATOM 715 N N . GLU A 1 96 ? -8.946 6.941 17.052 1.00 88.25 96 GLU A N 1
ATOM 716 C CA . GLU A 1 96 ? -9.992 6.482 17.979 1.00 88.25 96 GLU A CA 1
ATOM 717 C C . GLU A 1 96 ? -11.101 5.738 17.225 1.00 88.25 96 GLU A C 1
ATOM 719 O O . GLU A 1 96 ? -11.606 4.709 17.679 1.00 88.25 96 GLU A O 1
ATOM 724 N N . THR A 1 97 ? -11.452 6.208 16.023 1.00 87.38 97 THR A N 1
ATOM 725 C CA . THR A 1 97 ? -12.509 5.603 15.209 1.00 87.38 97 THR A CA 1
ATOM 726 C C . THR A 1 97 ? -12.072 5.360 13.766 1.00 87.38 97 THR A C 1
ATOM 728 O O . THR A 1 97 ? -11.164 6.003 13.242 1.00 87.38 97 THR A O 1
ATOM 731 N N . ALA A 1 98 ? -12.764 4.456 13.062 1.00 87.50 98 ALA A N 1
ATOM 732 C CA . ALA A 1 98 ? -12.517 4.231 11.635 1.00 87.50 98 ALA A CA 1
ATOM 733 C C . ALA A 1 98 ? -12.797 5.473 10.769 1.00 87.50 98 ALA A C 1
ATOM 735 O O . ALA A 1 98 ? -12.309 5.552 9.642 1.00 87.50 98 ALA A O 1
ATOM 736 N N . ALA A 1 99 ? -13.577 6.436 11.272 1.00 89.12 99 ALA A N 1
ATOM 737 C CA . ALA A 1 99 ? -13.863 7.680 10.569 1.00 89.12 99 ALA A CA 1
ATOM 738 C C . ALA A 1 99 ? -12.646 8.615 10.503 1.00 89.12 99 ALA A C 1
ATOM 740 O O . ALA A 1 99 ? -12.562 9.425 9.580 1.00 89.12 99 ALA A O 1
ATOM 741 N N . ASP A 1 100 ? -11.701 8.464 11.432 1.00 90.12 100 ASP A N 1
ATOM 742 C CA . ASP A 1 100 ? -10.484 9.274 11.500 1.00 90.12 100 ASP A CA 1
ATOM 743 C C . ASP A 1 100 ? -9.363 8.720 10.605 1.00 90.12 100 ASP A C 1
ATOM 745 O O . ASP A 1 100 ? -8.338 9.374 10.411 1.00 90.12 100 ASP A O 1
ATOM 749 N N . LEU A 1 101 ? -9.553 7.524 10.028 1.00 90.06 101 LEU A N 1
ATOM 750 C CA . LEU A 1 101 ? -8.588 6.919 9.114 1.00 90.06 101 LEU A CA 1
ATOM 751 C C . LEU A 1 101 ? -8.505 7.693 7.804 1.00 90.06 101 LEU A C 1
ATOM 753 O O . LEU A 1 101 ? -9.499 7.910 7.104 1.00 90.06 101 LEU A O 1
ATOM 757 N N . VAL A 1 102 ? -7.278 8.025 7.417 1.00 92.19 102 VAL A N 1
ATOM 758 C CA . VAL A 1 102 ? -6.994 8.736 6.174 1.00 92.19 102 VAL A CA 1
ATOM 759 C C . VAL A 1 102 ? -6.523 7.741 5.118 1.00 92.19 102 VAL A C 1
ATOM 761 O O . VAL A 1 102 ? -5.626 6.934 5.357 1.00 92.19 102 VAL A O 1
ATOM 764 N N . SER A 1 103 ? -7.108 7.798 3.918 1.00 92.19 103 SER A N 1
ATOM 765 C CA . SER A 1 103 ? -6.635 7.015 2.769 1.00 92.19 103 SER A CA 1
ATOM 766 C C . SER A 1 103 ? -5.144 7.232 2.518 1.00 92.19 103 SER A C 1
ATOM 768 O O . SER A 1 103 ? -4.672 8.370 2.463 1.00 92.19 103 SER A O 1
ATOM 770 N N . ASN A 1 104 ? -4.423 6.148 2.250 1.00 90.19 104 ASN A N 1
ATOM 771 C CA . ASN A 1 104 ? -2.986 6.192 2.011 1.00 90.19 104 ASN A CA 1
ATOM 772 C C . ASN A 1 104 ? -2.627 5.822 0.566 1.00 90.19 104 ASN A C 1
ATOM 774 O O . ASN A 1 104 ? -3.466 5.841 -0.342 1.00 90.19 104 ASN A O 1
ATOM 778 N N . ASP A 1 105 ? -1.347 5.564 0.300 1.00 88.75 105 ASP A N 1
ATOM 779 C CA . ASP A 1 105 ? -0.874 5.193 -1.040 1.00 88.75 105 ASP A CA 1
ATOM 780 C C . ASP A 1 105 ? -1.312 3.777 -1.472 1.00 88.75 105 ASP A C 1
ATOM 782 O O . ASP A 1 105 ? -1.268 3.460 -2.664 1.00 88.75 105 ASP A O 1
ATOM 786 N N . TRP A 1 106 ? -1.769 2.946 -0.532 1.00 88.50 106 TRP A N 1
ATOM 787 C CA . TRP A 1 106 ? -2.052 1.521 -0.724 1.00 88.50 106 TRP A CA 1
ATOM 788 C C . TRP A 1 106 ? -3.541 1.191 -0.678 1.00 88.50 106 TRP A C 1
ATOM 790 O O . TRP A 1 106 ? -4.026 0.412 -1.506 1.00 88.50 106 TRP A O 1
ATOM 800 N N . VAL A 1 107 ? -4.265 1.781 0.268 1.00 92.50 107 VAL A N 1
ATOM 801 C CA . VAL A 1 107 ? -5.659 1.469 0.570 1.00 92.50 107 VAL A CA 1
ATOM 802 C C . VAL A 1 107 ? -6.488 2.725 0.809 1.00 92.50 107 VAL A C 1
ATOM 804 O O . VAL A 1 107 ? -6.002 3.749 1.286 1.00 92.50 107 VAL A O 1
ATOM 807 N N . ASP A 1 108 ? -7.766 2.596 0.484 1.00 93.19 108 ASP A N 1
ATOM 808 C CA . ASP A 1 108 ? -8.835 3.493 0.881 1.00 93.19 108 ASP A CA 1
ATOM 809 C C . ASP A 1 108 ? -9.618 2.824 2.017 1.00 93.19 108 ASP A C 1
ATOM 811 O O . ASP A 1 108 ? -10.216 1.756 1.825 1.00 93.19 108 ASP A O 1
ATOM 815 N N . PHE A 1 109 ? -9.577 3.419 3.209 1.00 92.31 109 PHE A N 1
ATOM 816 C CA . PHE A 1 109 ? -10.269 2.890 4.382 1.00 92.31 109 PHE A CA 1
ATOM 817 C C . PHE A 1 109 ? -11.782 3.088 4.275 1.00 92.31 109 PHE A C 1
ATOM 819 O O . PHE A 1 109 ? -12.275 4.053 3.689 1.00 92.31 109 PHE A O 1
ATOM 826 N N . ILE A 1 110 ? -12.531 2.145 4.842 1.00 89.94 110 ILE A N 1
ATOM 827 C CA . ILE A 1 110 ? -13.986 2.221 4.932 1.00 89.94 110 ILE A CA 1
ATOM 828 C C . ILE A 1 110 ? -14.314 2.907 6.258 1.00 89.94 110 ILE A C 1
ATOM 830 O O . ILE A 1 110 ? -14.268 2.284 7.312 1.00 89.94 110 ILE A O 1
ATOM 834 N N . THR A 1 111 ? -14.671 4.189 6.200 1.00 86.00 111 THR A N 1
ATOM 835 C CA . THR A 1 111 ? -14.914 5.029 7.388 1.00 86.00 111 THR A CA 1
ATOM 836 C C . THR A 1 111 ? -16.091 4.577 8.254 1.00 86.00 111 THR A C 1
ATOM 838 O O . THR A 1 111 ? -16.216 4.993 9.399 1.00 86.00 111 THR A O 1
ATOM 841 N N . THR A 1 112 ? -16.959 3.712 7.725 1.00 85.88 112 THR A N 1
ATOM 842 C CA . THR A 1 112 ? -18.084 3.108 8.452 1.00 85.88 112 THR A CA 1
ATOM 843 C C . THR A 1 112 ? -17.761 1.727 9.027 1.00 85.88 112 THR A C 1
ATOM 845 O O . THR A 1 112 ? -18.671 1.044 9.494 1.00 85.88 112 THR A O 1
ATOM 848 N N . ALA A 1 113 ? -16.518 1.256 8.914 1.00 84.56 113 ALA A N 1
ATOM 849 C CA . ALA A 1 113 ? -16.117 -0.038 9.448 1.00 84.56 113 ALA A CA 1
ATOM 850 C C . ALA A 1 113 ? -15.925 0.020 10.971 1.00 84.56 113 ALA A C 1
ATOM 852 O O . ALA A 1 113 ? -15.625 1.067 11.539 1.00 84.56 113 ALA A O 1
ATOM 853 N N . THR A 1 114 ? -16.086 -1.118 11.638 1.00 84.25 114 THR A N 1
ATOM 854 C CA . THR A 1 114 ? -15.805 -1.252 13.072 1.00 84.25 114 THR A CA 1
ATOM 855 C C . THR A 1 114 ? -14.362 -1.709 13.253 1.00 84.25 114 THR A C 1
ATOM 857 O O . THR A 1 114 ? -13.940 -2.672 12.612 1.00 84.25 114 THR A O 1
ATOM 860 N N . LEU A 1 115 ? -13.603 -1.006 14.097 1.00 83.31 115 LEU A N 1
ATOM 861 C CA . LEU A 1 115 ? -12.247 -1.408 14.465 1.00 83.31 115 LEU A CA 1
ATOM 862 C C . LEU A 1 115 ? -12.333 -2.481 15.549 1.00 83.31 115 LEU A C 1
ATOM 864 O O . LEU A 1 115 ? -12.874 -2.245 16.625 1.00 83.31 115 LEU A O 1
ATOM 868 N N . GLU A 1 116 ? -11.808 -3.661 15.244 1.00 81.69 116 GLU A N 1
ATOM 869 C CA . GLU A 1 116 ? -11.669 -4.764 16.188 1.00 81.69 116 GLU A CA 1
ATOM 870 C C . GLU A 1 116 ? -10.223 -5.254 16.148 1.00 81.69 116 GLU A C 1
ATOM 872 O O . GLU A 1 116 ? -9.597 -5.277 15.082 1.00 81.69 116 GLU A O 1
ATOM 877 N N . ALA A 1 117 ? -9.694 -5.651 17.309 1.00 79.06 117 ALA A N 1
ATOM 878 C CA . ALA A 1 117 ? -8.349 -6.199 17.407 1.00 79.06 117 ALA A CA 1
ATOM 879 C C . ALA A 1 117 ? -8.203 -7.382 16.442 1.00 79.06 117 ALA A C 1
ATOM 881 O O . ALA A 1 117 ? -8.901 -8.393 16.546 1.00 79.06 117 ALA A O 1
ATOM 882 N N . THR A 1 118 ? -7.295 -7.246 15.482 1.00 74.06 118 THR A N 1
ATOM 883 C CA . THR A 1 118 ? -7.042 -8.292 14.497 1.00 74.06 118 THR A CA 1
ATOM 884 C C . THR A 1 118 ? -5.995 -9.239 15.068 1.00 74.06 118 THR A C 1
ATOM 886 O O . THR A 1 118 ? -4.889 -8.816 15.399 1.00 74.06 118 THR A O 1
ATOM 889 N N . ALA A 1 119 ? -6.325 -10.527 15.175 1.00 56.12 119 ALA A N 1
ATOM 890 C CA . ALA A 1 119 ? -5.311 -11.554 15.375 1.00 56.12 119 ALA A CA 1
ATOM 891 C C . ALA A 1 119 ? -4.491 -11.647 14.078 1.00 56.12 119 ALA A C 1
ATOM 893 O O . ALA A 1 119 ? -5.022 -12.078 13.055 1.00 56.12 119 ALA A O 1
ATOM 894 N N . GLY A 1 120 ? -3.260 -11.129 14.109 1.00 42.47 120 GLY A N 1
ATOM 895 C CA . GLY A 1 120 ? -2.326 -11.165 12.978 1.00 42.47 120 GLY A CA 1
ATOM 896 C C . GLY A 1 120 ? -1.992 -12.578 12.521 1.00 42.47 120 GLY A C 1
ATOM 897 O O . GLY A 1 120 ? -1.898 -13.474 13.391 1.00 42.47 120 GLY A O 1
#

Organism: NCBI:txid78257

Foldseek 3Di:
DFPVCCQVCVCLPVVDHCPDPVNVVVVVCNVPDGDDDDDDPDDPAQWDDDLWWTWPDGDPQNVQWDWAWDQDPVDNLWIWTFTAGNNHTPDIDIGNASLPDDDDSTIDTDRPGGGDGDPD

Secondary structure (DSSP, 8-state):
-BHHHHHHHHHHHHSS-TTSGGGHHHHHHHTT-SB-------SSPPPPB-SSEEESS-SGGGGGEEEEEEE-SS-TT-EEEEEEETTEEEEEEEESSGGGPPP-SSEEE-TTPPP-----